Protein AF-A0A964UI45-F1 (afdb_monomer)

Mean predicted aligned error: 14.1 Å

Foldseek 3Di:
DPPVVCVVCVVVVVLPPPQPPLPDDDPVPDDRDPCSAPDPVSNVVVVVVVCCSVLVVVLVVLVVVLVVLVVVCVPVPVSVVVSVVSVVVSVVSVVVVVVVVVVVVVVVVVVVVVVVVDPD

Structure (mmCIF, N/CA/C/O backbone):
data_AF-A0A964UI45-F1
#
_entry.id   AF-A0A964UI45-F1
#
loop_
_atom_site.group_PDB
_atom_site.id
_atom_site.type_symbol
_atom_site.label_atom_id
_atom_site.label_alt_id
_atom_site.label_comp_id
_atom_site.label_asym_id
_atom_site.label_entity_id
_atom_site.label_seq_id
_atom_site.pdbx_PDB_ins_code
_atom_site.Cartn_x
_atom_site.Cartn_y
_atom_site.Cartn_z
_atom_site.occupancy
_atom_site.B_iso_or_equiv
_atom_site.auth_seq_id
_atom_site.auth_comp_id
_atom_site.auth_asym_id
_atom_site.auth_atom_id
_atom_site.pdbx_PDB_model_num
ATOM 1 N N . MET A 1 1 ? -30.787 -12.784 -20.565 1.00 53.94 1 MET A N 1
ATOM 2 C CA . MET A 1 1 ? -30.583 -12.907 -19.102 1.00 53.94 1 MET A CA 1
ATOM 3 C C . MET A 1 1 ? -29.155 -13.331 -18.696 1.00 53.94 1 MET A C 1
ATOM 5 O O . MET A 1 1 ? -28.967 -13.728 -17.561 1.00 53.94 1 MET A O 1
ATOM 9 N N . ASN A 1 2 ? -28.136 -13.206 -19.571 1.00 51.59 2 ASN A N 1
ATOM 10 C CA . ASN A 1 2 ? -26.776 -13.750 -19.352 1.00 51.59 2 ASN A CA 1
ATOM 11 C C . ASN A 1 2 ? -25.645 -12.690 -19.418 1.00 51.59 2 ASN A C 1
ATOM 13 O O . ASN A 1 2 ? -24.492 -13.030 -19.633 1.00 51.59 2 ASN A O 1
ATOM 17 N N . ARG A 1 3 ? -25.971 -11.388 -19.321 1.00 55.84 3 ARG A N 1
ATOM 18 C CA . ARG A 1 3 ? -24.982 -10.284 -19.408 1.00 55.84 3 ARG A CA 1
ATOM 19 C C . ARG A 1 3 ? -24.739 -9.553 -18.088 1.00 55.84 3 ARG A C 1
ATOM 21 O O . ARG A 1 3 ? -23.676 -8.987 -17.889 1.00 55.84 3 ARG A O 1
ATOM 28 N N . ILE A 1 4 ? -25.701 -9.618 -17.167 1.00 59.97 4 ILE A N 1
ATOM 29 C CA . ILE A 1 4 ? -25.573 -9.039 -15.822 1.00 59.97 4 ILE A CA 1
ATOM 30 C C . ILE A 1 4 ? -24.754 -9.976 -14.915 1.00 59.97 4 ILE A C 1
ATOM 32 O O . ILE A 1 4 ? -23.944 -9.507 -14.125 1.00 59.97 4 ILE A O 1
ATOM 36 N N . ALA A 1 5 ? -24.868 -11.300 -15.102 1.00 52.25 5 ALA A N 1
ATOM 37 C CA . ALA A 1 5 ? -24.058 -12.291 -14.385 1.00 52.25 5 ALA A CA 1
ATOM 38 C C . ALA A 1 5 ? -22.555 -12.196 -14.720 1.00 52.25 5 ALA A C 1
ATOM 40 O O . ALA A 1 5 ? -21.713 -12.457 -13.867 1.00 52.25 5 ALA A O 1
ATOM 41 N N . THR A 1 6 ? -22.203 -11.761 -15.934 1.00 56.06 6 THR A N 1
ATOM 42 C CA . THR A 1 6 ? -20.804 -11.593 -16.354 1.00 56.06 6 THR A CA 1
ATOM 43 C C . THR A 1 6 ? -20.130 -10.395 -15.676 1.00 56.06 6 THR A C 1
ATOM 45 O O . THR A 1 6 ? -18.943 -10.461 -15.385 1.00 56.06 6 THR A O 1
ATOM 48 N N . LEU A 1 7 ? -20.875 -9.329 -15.358 1.00 55.22 7 LEU A N 1
ATOM 49 C CA . LEU A 1 7 ? -20.351 -8.123 -14.695 1.00 55.22 7 LEU A CA 1
ATOM 50 C C . LEU A 1 7 ? -20.057 -8.320 -13.199 1.00 55.22 7 LEU A C 1
ATOM 52 O O . LEU A 1 7 ? -19.221 -7.609 -12.650 1.00 55.22 7 LEU A O 1
ATOM 56 N N . LEU A 1 8 ? -20.699 -9.296 -12.550 1.00 55.56 8 LEU A N 1
ATOM 57 C CA . LEU A 1 8 ? -20.498 -9.603 -11.126 1.00 55.56 8 LEU A CA 1
ATOM 58 C C . LEU A 1 8 ? -19.357 -10.609 -10.882 1.00 55.56 8 LEU A C 1
ATOM 60 O O . LEU A 1 8 ? -18.752 -10.598 -9.815 1.00 55.56 8 LEU A O 1
ATOM 64 N N . VAL A 1 9 ? -19.029 -11.442 -11.878 1.00 50.62 9 VAL A N 1
ATOM 65 C CA . VAL A 1 9 ? -17.913 -12.412 -11.829 1.00 50.62 9 VAL A CA 1
ATOM 66 C C . VAL A 1 9 ? -16.625 -11.847 -12.460 1.00 50.62 9 VAL A C 1
ATOM 68 O O . VAL A 1 9 ? -15.528 -12.322 -12.173 1.00 50.62 9 VAL A O 1
ATOM 71 N N . ALA A 1 10 ? -16.725 -10.774 -13.255 1.00 49.38 10 ALA A N 1
ATOM 72 C CA . ALA A 1 10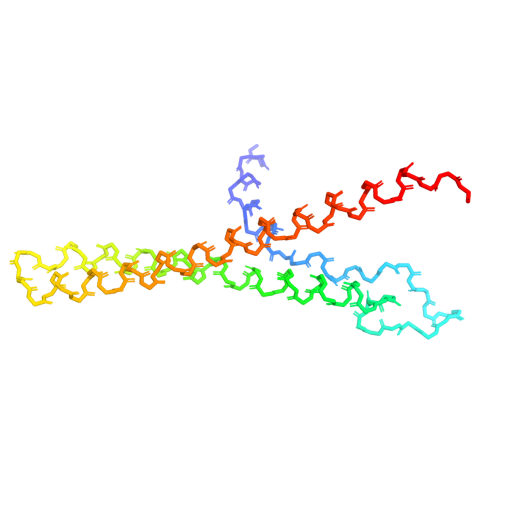 ? -15.584 -10.082 -13.862 1.00 49.38 10 ALA A CA 1
ATOM 73 C C . ALA A 1 10 ? -14.499 -9.571 -12.884 1.00 49.38 10 ALA A C 1
ATOM 75 O O . ALA A 1 10 ? -13.326 -9.661 -13.254 1.00 49.38 10 ALA A O 1
ATOM 76 N N . PRO A 1 11 ? -14.794 -9.101 -11.650 1.00 51.41 11 PRO A N 1
ATOM 77 C CA . PRO A 1 11 ? -13.733 -8.660 -10.743 1.00 51.41 11 PRO A CA 1
ATOM 78 C C . PRO A 1 11 ? -12.842 -9.819 -10.272 1.00 51.41 11 PRO A C 1
ATOM 80 O O . PRO A 1 11 ? -11.690 -9.596 -9.920 1.00 51.41 11 PRO A O 1
ATOM 83 N N . LEU A 1 12 ? -13.352 -11.059 -10.296 1.00 49.28 12 LEU A N 1
ATOM 84 C CA . LEU A 1 12 ? -12.605 -12.254 -9.891 1.00 49.28 12 LEU A CA 1
ATOM 85 C C . LEU A 1 12 ? -11.810 -12.878 -11.054 1.00 49.28 12 LEU A C 1
ATOM 87 O O . LEU A 1 12 ? -10.834 -13.584 -10.823 1.00 49.28 12 LEU A O 1
ATOM 91 N N . ALA A 1 13 ? -12.196 -12.595 -12.303 1.00 49.97 13 ALA A N 1
ATOM 92 C CA . ALA A 1 13 ? -11.541 -13.112 -13.510 1.00 49.97 13 ALA A CA 1
ATOM 93 C C . ALA A 1 13 ? -10.420 -12.202 -14.057 1.00 49.97 13 ALA A C 1
ATOM 95 O O . ALA A 1 13 ? -9.707 -12.593 -14.978 1.00 49.97 13 ALA A O 1
ATOM 96 N N . LEU A 1 14 ? -10.233 -11.006 -13.487 1.00 53.88 14 LEU A N 1
ATOM 97 C CA . LEU A 1 14 ? -9.107 -10.105 -13.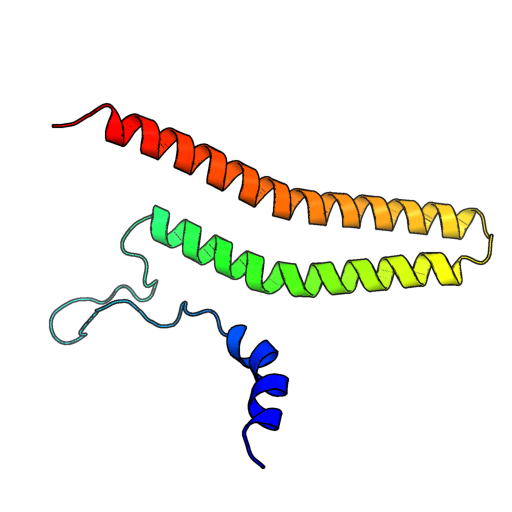782 1.00 53.88 14 LEU A CA 1
ATOM 98 C C . LEU A 1 14 ? -7.904 -10.307 -12.841 1.00 53.88 14 LEU A C 1
ATOM 100 O O . LEU A 1 14 ? -6.862 -9.699 -13.054 1.00 53.88 14 LEU A O 1
ATOM 104 N N . GLY A 1 15 ? -8.039 -11.162 -11.822 1.00 45.34 15 GLY A N 1
ATOM 105 C CA . GLY A 1 15 ? -6.981 -11.480 -10.855 1.00 45.34 15 GLY A CA 1
ATOM 106 C C . GLY A 1 15 ? -6.093 -12.664 -11.244 1.00 45.34 15 GLY A C 1
ATOM 107 O O . GLY A 1 15 ? -5.253 -13.071 -10.447 1.00 45.34 15 GLY A O 1
ATOM 108 N N . VAL A 1 16 ? -6.266 -13.242 -12.438 1.00 52.25 16 VAL A N 1
ATOM 109 C CA . VAL A 1 16 ? -5.270 -14.179 -12.967 1.00 52.25 16 VAL A CA 1
ATOM 110 C C . VAL A 1 16 ? -4.126 -13.327 -13.513 1.00 52.25 16 VAL A C 1
ATOM 112 O O . VAL A 1 16 ? -4.362 -12.563 -14.455 1.00 52.25 16 VAL A O 1
ATOM 115 N N . PRO A 1 17 ? -2.909 -13.409 -12.947 1.00 43.25 17 PRO A N 1
ATOM 116 C CA . PRO A 1 17 ? -1.779 -12.682 -13.493 1.00 43.25 17 PRO A CA 1
ATOM 117 C C . PRO A 1 17 ? -1.622 -13.107 -14.955 1.00 43.25 17 PRO A C 1
ATOM 119 O O . PRO A 1 17 ? -1.524 -14.297 -15.262 1.00 43.25 17 PRO A O 1
ATOM 122 N N . ARG A 1 18 ? -1.596 -12.137 -15.878 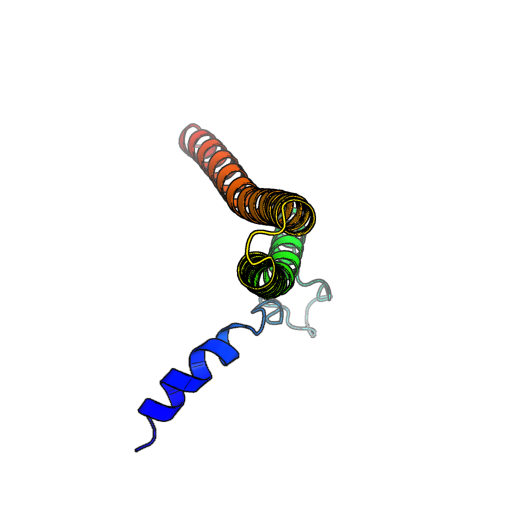1.00 51.59 18 ARG A N 1
ATOM 123 C CA . ARG A 1 18 ? -1.345 -12.384 -17.312 1.00 51.59 18 ARG A CA 1
ATOM 124 C C . ARG A 1 18 ? 0.064 -12.913 -17.606 1.00 51.59 18 ARG A C 1
ATOM 126 O O . ARG A 1 18 ? 0.419 -13.123 -18.756 1.00 51.59 18 ARG A O 1
ATOM 133 N N . VAL A 1 19 ? 0.812 -13.217 -16.556 1.00 49.66 19 VAL A N 1
ATOM 134 C CA . VAL A 1 19 ? 2.158 -13.777 -16.522 1.00 49.66 19 VAL A CA 1
ATOM 135 C C . VAL A 1 19 ? 2.262 -15.188 -17.141 1.00 49.66 19 VAL A C 1
ATOM 137 O O . VAL A 1 19 ? 3.361 -15.675 -17.367 1.00 49.66 19 VAL A O 1
ATOM 140 N N . LEU A 1 20 ? 1.153 -15.855 -17.494 1.00 46.34 20 LEU A N 1
ATOM 141 C CA . LEU A 1 20 ? 1.187 -17.159 -18.186 1.00 46.34 20 LEU A CA 1
ATOM 142 C C . LEU A 1 20 ? 1.138 -17.089 -19.719 1.00 46.34 20 LEU A C 1
ATOM 144 O O . LEU A 1 20 ? 1.025 -18.130 -20.368 1.00 46.34 20 LEU A O 1
ATOM 148 N N . LYS A 1 21 ? 1.238 -15.905 -20.326 1.00 46.72 21 LYS A N 1
ATOM 149 C CA . LYS A 1 21 ? 1.570 -15.830 -21.749 1.00 46.72 21 LYS A CA 1
ATOM 150 C C . LYS A 1 21 ? 3.064 -15.547 -21.848 1.00 46.72 21 LYS A C 1
ATOM 152 O O . LYS A 1 21 ? 3.483 -14.402 -21.789 1.00 46.72 21 LYS A O 1
ATOM 157 N N . ALA A 1 22 ? 3.855 -16.615 -21.944 1.00 46.91 22 ALA A N 1
ATOM 158 C CA . ALA A 1 22 ? 5.187 -16.503 -22.515 1.00 46.91 22 ALA A CA 1
ATOM 159 C C . ALA A 1 22 ? 4.999 -15.892 -23.907 1.00 46.91 22 ALA A C 1
ATOM 161 O O . ALA A 1 22 ? 4.343 -16.493 -24.765 1.00 46.91 22 ALA A O 1
ATOM 162 N N . ASP A 1 23 ? 5.461 -14.662 -24.092 1.00 50.09 23 ASP A N 1
ATOM 163 C CA . ASP A 1 23 ? 5.424 -14.018 -25.392 1.00 50.09 23 ASP A CA 1
ATOM 164 C C . ASP A 1 23 ? 6.273 -14.849 -26.365 1.00 50.09 23 ASP A C 1
ATOM 166 O O . ASP A 1 23 ? 7.484 -14.976 -26.221 1.00 50.09 23 ASP A O 1
ATOM 170 N N . GLY A 1 24 ? 5.606 -15.465 -27.342 1.00 55.75 24 GLY A N 1
ATOM 171 C CA . GLY A 1 24 ? 6.195 -15.764 -28.646 1.00 55.75 24 GLY A CA 1
ATOM 172 C C . GLY A 1 24 ? 7.191 -16.916 -28.776 1.00 55.75 24 GLY A C 1
ATOM 173 O O . GLY A 1 24 ? 7.827 -16.977 -29.820 1.00 55.75 24 GLY A O 1
ATOM 174 N N . CYS A 1 25 ? 7.338 -17.827 -27.810 1.00 55.34 25 CYS A N 1
ATOM 175 C CA . CYS A 1 25 ? 8.290 -18.930 -27.982 1.00 55.34 25 CYS A CA 1
ATOM 176 C C . CYS A 1 25 ? 7.653 -20.199 -28.576 1.00 55.34 25 CYS A C 1
ATOM 178 O O . CYS A 1 25 ? 6.787 -20.818 -27.953 1.00 55.34 25 CYS A O 1
ATOM 180 N N . ASP A 1 26 ? 8.099 -20.575 -29.778 1.00 54.66 26 ASP A N 1
ATOM 181 C CA . ASP A 1 26 ? 7.764 -21.831 -30.452 1.00 54.66 26 ASP A CA 1
ATOM 182 C C . ASP A 1 26 ? 8.825 -22.903 -30.107 1.00 54.66 26 ASP A C 1
ATOM 184 O O . ASP A 1 26 ? 9.982 -22.779 -30.523 1.00 54.66 26 ASP A O 1
ATOM 188 N N . PRO A 1 27 ? 8.486 -23.952 -29.329 1.00 59.12 27 PRO A N 1
ATOM 189 C CA . PRO A 1 27 ? 9.459 -24.911 -28.794 1.00 59.12 27 PRO A CA 1
ATOM 190 C C . PRO A 1 27 ? 10.110 -25.816 -29.853 1.00 59.12 27 PRO A C 1
ATOM 192 O O . PRO A 1 27 ? 10.934 -26.663 -29.502 1.00 59.12 27 PRO A O 1
ATOM 195 N N . THR A 1 28 ? 9.735 -25.686 -31.128 1.00 57.62 28 THR A N 1
ATOM 196 C CA . THR A 1 28 ? 10.353 -26.421 -32.239 1.00 57.62 28 THR A CA 1
ATOM 197 C C . THR A 1 28 ? 11.555 -25.722 -32.869 1.00 57.62 28 THR A C 1
ATOM 199 O O . THR A 1 28 ? 12.326 -26.408 -33.538 1.00 57.62 28 THR A O 1
ATOM 202 N N . GLU A 1 29 ? 11.763 -24.419 -32.636 1.00 59.72 29 GLU A N 1
ATOM 203 C CA . GLU A 1 29 ? 12.886 -23.674 -33.234 1.00 59.72 29 GLU A CA 1
ATOM 204 C C . GLU A 1 29 ? 13.879 -23.096 -32.205 1.00 59.72 29 GLU A C 1
ATOM 206 O O . GLU A 1 29 ? 15.057 -22.966 -32.536 1.00 59.72 29 GLU A O 1
ATOM 211 N N . GLU A 1 30 ? 13.485 -22.851 -30.943 1.00 64.00 30 GLU A N 1
ATOM 212 C CA . GLU A 1 30 ? 14.387 -22.285 -29.920 1.00 64.00 30 GLU A CA 1
ATOM 213 C C . GLU A 1 30 ? 14.155 -22.831 -28.492 1.00 64.00 30 GLU A C 1
ATOM 215 O O . GLU A 1 30 ? 13.072 -23.293 -28.125 1.00 64.00 30 GLU A O 1
ATOM 220 N N . LEU A 1 31 ? 15.196 -22.768 -27.647 1.00 61.84 31 LEU A N 1
ATOM 221 C CA . LEU A 1 31 ? 15.105 -23.079 -26.214 1.00 61.84 31 LEU A CA 1
ATOM 222 C C . LEU A 1 31 ? 14.333 -21.971 -25.484 1.00 61.84 31 LEU A C 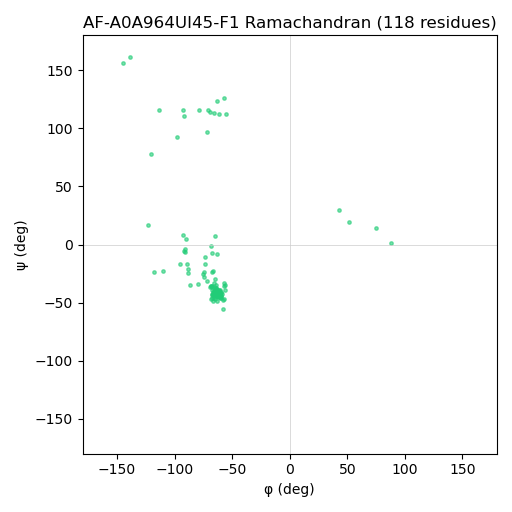1
ATOM 224 O O . LEU A 1 31 ? 14.898 -20.953 -25.086 1.00 61.84 31 LEU A O 1
ATOM 228 N N . CYS A 1 32 ? 13.039 -22.197 -25.274 1.00 60.97 32 CYS A N 1
ATOM 229 C CA . CYS A 1 32 ? 12.174 -21.274 -24.549 1.00 60.97 32 CYS A CA 1
ATOM 230 C C . CYS A 1 32 ? 12.598 -21.109 -23.091 1.00 60.97 32 CYS A C 1
ATOM 232 O O . CYS A 1 32 ? 12.633 -22.081 -22.333 1.00 60.97 32 CYS A O 1
ATOM 234 N N . ASN A 1 33 ? 12.862 -19.866 -22.677 1.00 63.22 33 ASN A N 1
ATOM 235 C CA . ASN A 1 33 ? 13.119 -19.543 -21.280 1.00 63.22 33 ASN A CA 1
ATOM 236 C C . ASN A 1 33 ? 11.841 -19.800 -20.450 1.00 63.22 33 ASN A C 1
ATOM 238 O O . ASN A 1 33 ? 10.865 -19.059 -20.603 1.00 63.22 33 ASN A O 1
ATOM 242 N N . PRO A 1 34 ? 11.820 -20.790 -19.534 1.00 61.34 34 PRO A N 1
ATOM 243 C CA . PRO A 1 34 ? 10.645 -21.097 -18.712 1.00 61.34 34 PRO A CA 1
ATOM 244 C C . PRO A 1 34 ? 10.317 -19.990 -17.697 1.00 61.34 34 PRO A C 1
ATOM 246 O O . PRO A 1 34 ? 9.284 -20.046 -17.036 1.00 61.34 34 PRO A O 1
ATOM 249 N N . ILE A 1 35 ? 11.195 -18.989 -17.572 1.00 58.94 35 ILE A N 1
ATOM 250 C CA . ILE A 1 35 ? 11.024 -17.810 -16.717 1.00 58.94 35 ILE A CA 1
ATOM 251 C C . ILE A 1 35 ? 10.342 -16.658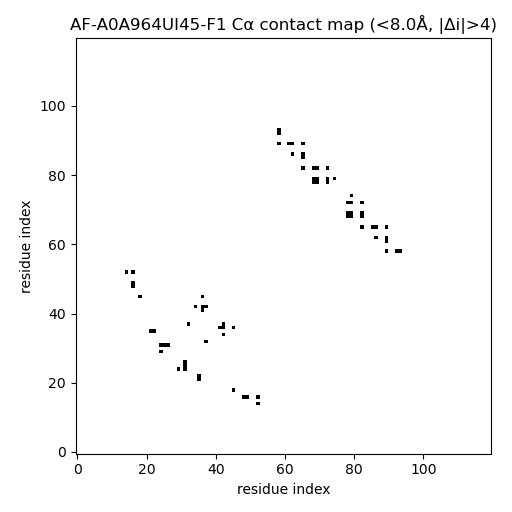 -17.488 1.00 58.94 35 ILE A C 1
ATOM 253 O O . ILE A 1 35 ? 10.035 -15.635 -16.891 1.00 58.94 35 ILE A O 1
ATOM 257 N N . ALA A 1 36 ? 10.066 -16.818 -18.796 1.00 59.91 36 ALA A N 1
ATOM 258 C CA . ALA A 1 36 ? 9.348 -15.858 -19.651 1.00 59.91 36 ALA A CA 1
ATOM 259 C C . ALA A 1 36 ? 9.884 -14.406 -19.611 1.00 59.91 36 ALA A C 1
ATOM 261 O O . ALA A 1 36 ? 9.186 -13.473 -19.995 1.00 59.91 36 ALA A O 1
ATOM 262 N N . ALA A 1 37 ? 11.130 -14.210 -19.167 1.00 58.88 37 ALA A N 1
ATOM 263 C CA . ALA A 1 37 ? 11.791 -12.914 -19.090 1.00 58.88 37 ALA A CA 1
ATOM 264 C C . ALA A 1 37 ? 12.963 -12.879 -20.089 1.00 58.88 37 ALA A C 1
ATOM 266 O O . ALA A 1 37 ? 13.905 -13.660 -19.924 1.00 58.88 37 ALA A O 1
ATOM 267 N N . PRO A 1 38 ? 12.927 -12.019 -21.123 1.00 63.00 38 PRO A N 1
ATOM 268 C CA . PRO A 1 38 ? 14.045 -11.853 -22.055 1.00 63.00 38 PRO A CA 1
ATOM 269 C C . PRO A 1 38 ? 15.213 -11.051 -21.448 1.00 63.00 38 PRO A C 1
ATOM 271 O O . PRO A 1 38 ? 16.355 -11.269 -21.832 1.00 63.00 38 PRO A O 1
ATOM 274 N N . ASP A 1 39 ? 14.945 -10.195 -20.451 1.00 71.56 39 ASP A N 1
ATOM 275 C CA . ASP A 1 39 ? 15.919 -9.300 -19.809 1.00 71.56 39 ASP A CA 1
ATOM 276 C C . ASP A 1 39 ? 15.740 -9.226 -18.283 1.00 71.56 39 ASP A C 1
ATOM 278 O O . ASP A 1 39 ? 14.660 -9.492 -17.744 1.00 71.56 39 ASP A O 1
ATOM 282 N N . LEU A 1 40 ? 16.779 -8.762 -17.572 1.00 71.88 40 LEU A N 1
ATOM 283 C CA . LEU A 1 40 ? 16.739 -8.531 -16.119 1.00 71.88 40 LEU A CA 1
ATOM 284 C C . LEU A 1 40 ? 15.612 -7.563 -15.715 1.00 71.88 40 LEU A C 1
ATOM 286 O O . LEU A 1 40 ? 14.977 -7.745 -14.679 1.00 71.88 40 LEU A O 1
ATOM 290 N N . VAL A 1 41 ? 15.330 -6.560 -16.549 1.00 71.75 41 VAL A N 1
ATOM 291 C CA . VAL A 1 41 ? 14.258 -5.579 -16.313 1.00 71.75 41 VAL A CA 1
ATOM 292 C C . VAL A 1 41 ? 12.880 -6.242 -16.385 1.00 71.75 41 VAL A C 1
ATOM 294 O O . VAL A 1 41 ? 12.039 -6.013 -15.517 1.00 71.75 41 VAL A O 1
ATOM 297 N N . ALA A 1 42 ? 12.664 -7.125 -17.366 1.00 70.06 42 ALA A N 1
ATOM 298 C CA . ALA A 1 42 ? 11.416 -7.875 -17.497 1.00 70.06 42 ALA A CA 1
ATOM 299 C C . ALA A 1 42 ? 11.195 -8.816 -16.302 1.00 70.06 42 ALA A C 1
ATOM 301 O O . ALA A 1 42 ? 10.082 -8.912 -15.785 1.00 70.06 42 ALA A O 1
ATOM 302 N N . PHE A 1 43 ? 12.265 -9.440 -15.800 1.00 78.06 43 PHE A N 1
ATOM 303 C CA . PHE A 1 43 ? 12.207 -10.267 -14.596 1.00 78.06 43 PHE A CA 1
ATOM 304 C C . PHE A 1 43 ? 11.808 -9.463 -13.346 1.00 78.06 43 PHE A C 1
ATOM 306 O O . PHE A 1 43 ? 10.952 -9.903 -12.576 1.00 78.06 43 PHE A O 1
ATOM 313 N N . VAL A 1 44 ? 12.380 -8.269 -13.151 1.00 78.75 44 VAL A N 1
ATOM 314 C CA . VAL A 1 44 ? 12.037 -7.396 -12.013 1.00 78.75 44 VAL A CA 1
ATOM 315 C C . VAL A 1 44 ? 10.578 -6.936 -12.082 1.00 78.75 44 VAL A C 1
ATOM 317 O O . VAL A 1 44 ? 9.895 -6.948 -11.058 1.00 78.75 44 VAL A O 1
ATOM 320 N N . ASN A 1 45 ? 10.072 -6.606 -13.272 1.00 75.00 45 ASN A N 1
ATOM 321 C CA . ASN A 1 45 ? 8.673 -6.207 -13.455 1.00 75.00 45 ASN A CA 1
ATOM 322 C C . ASN A 1 45 ? 7.702 -7.359 -13.158 1.00 75.00 45 ASN A C 1
ATOM 324 O O . ASN A 1 45 ? 6.738 -7.176 -12.417 1.00 75.00 45 ASN A O 1
ATOM 328 N N . MET A 1 46 ? 7.995 -8.564 -13.651 1.00 75.88 46 MET A N 1
ATOM 329 C CA . MET A 1 46 ? 7.197 -9.766 -13.380 1.00 75.88 46 MET A CA 1
ATOM 330 C C . MET A 1 46 ? 7.169 -10.109 -11.881 1.00 75.88 46 MET A C 1
ATOM 332 O O . MET A 1 46 ? 6.120 -10.462 -11.336 1.00 75.88 46 MET A O 1
ATOM 336 N N . LEU A 1 47 ? 8.303 -9.958 -11.187 1.00 81.94 47 LEU A N 1
ATOM 337 C CA . LEU A 1 47 ? 8.384 -10.134 -9.737 1.00 81.94 47 LEU A CA 1
ATOM 338 C C . LEU A 1 47 ? 7.568 -9.071 -8.986 1.00 81.94 47 LEU A C 1
ATOM 340 O O . LEU A 1 47 ? 6.861 -9.398 -8.031 1.00 81.94 47 LEU A O 1
ATOM 344 N N . LEU A 1 48 ? 7.645 -7.810 -9.415 1.00 81.69 48 LEU A N 1
ATOM 345 C CA . LEU A 1 48 ? 6.908 -6.708 -8.801 1.00 81.69 48 LEU A CA 1
ATOM 346 C C . LEU A 1 48 ? 5.391 -6.906 -8.939 1.00 81.69 48 LEU A C 1
ATOM 348 O O . LEU A 1 48 ? 4.667 -6.778 -7.951 1.00 81.69 48 LEU A O 1
ATOM 352 N N . GLU A 1 49 ? 4.912 -7.298 -10.121 1.00 81.69 49 GLU A N 1
ATOM 353 C CA . GLU A 1 49 ? 3.498 -7.620 -10.349 1.00 81.69 49 GLU A CA 1
ATOM 354 C C . GLU A 1 49 ? 3.023 -8.799 -9.491 1.00 81.69 49 GLU A C 1
ATOM 356 O O . GLU A 1 49 ? 1.948 -8.732 -8.886 1.00 81.69 49 GLU A O 1
ATOM 361 N N . ALA A 1 50 ? 3.834 -9.856 -9.372 1.00 84.19 50 ALA A N 1
ATOM 362 C CA . ALA A 1 50 ? 3.514 -11.004 -8.526 1.00 84.19 50 ALA A CA 1
ATOM 363 C C . ALA A 1 50 ? 3.377 -10.613 -7.043 1.00 84.19 50 ALA A C 1
ATOM 365 O O . ALA A 1 50 ? 2.473 -11.092 -6.352 1.00 84.19 50 ALA A O 1
ATOM 366 N N . ILE A 1 51 ? 4.234 -9.710 -6.554 1.00 84.75 51 ILE A N 1
ATOM 367 C CA . ILE A 1 51 ? 4.155 -9.191 -5.182 1.00 84.75 51 ILE A CA 1
ATOM 368 C C . ILE A 1 51 ? 2.893 -8.339 -5.001 1.00 84.75 51 ILE A C 1
ATOM 370 O O . ILE A 1 51 ? 2.171 -8.526 -4.021 1.00 84.75 51 ILE A O 1
ATOM 374 N N . ILE A 1 52 ? 2.593 -7.438 -5.941 1.00 85.06 52 ILE A N 1
ATOM 375 C CA . ILE A 1 52 ? 1.416 -6.555 -5.875 1.00 85.06 52 ILE A CA 1
ATOM 376 C C . ILE A 1 52 ? 0.115 -7.370 -5.848 1.00 85.06 52 ILE A C 1
ATOM 378 O O . ILE A 1 52 ? -0.789 -7.045 -5.071 1.00 85.06 52 ILE A O 1
ATOM 382 N N . LEU A 1 53 ? 0.042 -8.458 -6.623 1.00 84.81 53 LEU A N 1
ATOM 383 C CA . LEU A 1 53 ? -1.110 -9.362 -6.668 1.00 84.81 53 LEU A CA 1
ATOM 384 C C . LEU A 1 53 ? -1.470 -9.928 -5.284 1.00 84.81 53 LEU A C 1
ATOM 386 O O . LEU A 1 53 ? -2.647 -10.042 -4.945 1.00 84.81 53 LEU A O 1
ATOM 390 N N . ILE A 1 54 ? -0.463 -10.266 -4.475 1.00 87.75 54 ILE A N 1
ATOM 391 C CA . ILE A 1 54 ? -0.647 -10.826 -3.127 1.00 87.75 54 ILE A CA 1
ATOM 392 C C . ILE A 1 54 ? -0.796 -9.707 -2.084 1.00 87.75 54 ILE A C 1
ATOM 394 O O . ILE A 1 54 ? -1.569 -9.833 -1.131 1.00 87.75 54 ILE A O 1
ATOM 398 N N . ALA A 1 55 ? -0.091 -8.589 -2.265 1.00 86.31 55 ALA A N 1
ATOM 399 C CA . ALA A 1 55 ? -0.088 -7.474 -1.324 1.00 86.31 55 ALA A CA 1
ATOM 400 C C . ALA A 1 55 ? -1.440 -6.746 -1.255 1.00 86.31 55 ALA A C 1
ATOM 402 O O . ALA A 1 55 ? -1.878 -6.384 -0.163 1.00 86.31 55 ALA A O 1
ATOM 403 N N . PHE A 1 56 ? -2.130 -6.562 -2.386 1.00 88.25 56 PHE A N 1
ATOM 404 C CA . PHE A 1 56 ? -3.425 -5.872 -2.434 1.00 88.25 56 PHE A CA 1
ATOM 405 C C . PHE A 1 56 ? -4.511 -6.505 -1.544 1.00 88.25 56 PHE A C 1
ATOM 407 O O . PHE A 1 56 ? -5.055 -5.806 -0.684 1.00 88.25 56 PHE A O 1
ATOM 414 N N . PRO A 1 57 ? -4.843 -7.805 -1.684 1.00 90.94 57 PRO A N 1
ATOM 415 C CA . PRO A 1 57 ? -5.854 -8.435 -0.835 1.00 90.94 57 PRO A CA 1
ATOM 416 C C . PRO A 1 57 ? -5.436 -8.464 0.641 1.00 90.94 57 PRO A C 1
ATOM 418 O O . PRO A 1 57 ? -6.278 -8.280 1.522 1.00 90.94 57 PRO A O 1
ATOM 421 N N . PHE A 1 58 ? -4.140 -8.625 0.924 1.00 92.00 58 PHE A N 1
ATOM 422 C CA . PHE A 1 58 ? -3.614 -8.560 2.287 1.00 92.00 58 PHE A CA 1
ATOM 423 C C . PHE A 1 58 ? -3.815 -7.174 2.924 1.00 92.00 58 PHE A C 1
ATOM 425 O O . PHE A 1 58 ? -4.259 -7.067 4.069 1.00 92.00 58 PHE A O 1
ATOM 432 N N . LEU A 1 59 ? -3.551 -6.107 2.168 1.00 90.88 59 LEU A N 1
ATOM 433 C CA . LEU A 1 59 ? -3.719 -4.727 2.618 1.00 90.88 59 LEU A CA 1
ATOM 434 C C . LEU A 1 59 ? -5.184 -4.413 2.944 1.00 90.88 59 LEU A C 1
ATOM 436 O O . LEU A 1 59 ? -5.470 -3.827 3.990 1.00 90.88 59 LEU A O 1
ATOM 440 N N . VAL A 1 60 ? -6.120 -4.859 2.102 1.00 91.81 60 VAL A N 1
ATOM 441 C CA . VAL A 1 60 ? -7.563 -4.708 2.360 1.00 91.81 60 VAL 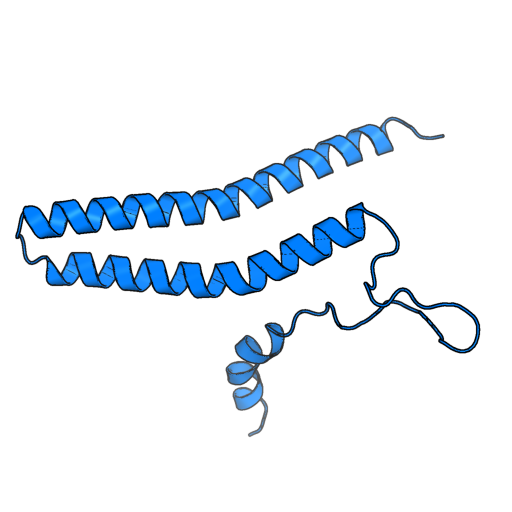A CA 1
ATOM 442 C C . VAL A 1 60 ? -7.961 -5.403 3.665 1.00 91.81 60 VAL A C 1
ATOM 444 O O . VAL A 1 60 ? -8.666 -4.815 4.488 1.00 91.81 60 VAL A O 1
ATOM 447 N N . LEU A 1 61 ? -7.469 -6.623 3.898 1.00 94.00 61 LEU A N 1
ATOM 448 C CA . LEU A 1 61 ? -7.752 -7.376 5.122 1.00 94.00 61 LEU A CA 1
ATOM 449 C C . LEU A 1 61 ? -7.228 -6.649 6.372 1.00 94.00 61 LEU A C 1
ATOM 451 O O . LEU A 1 61 ? -7.931 -6.571 7.383 1.00 94.00 61 LEU A O 1
ATOM 455 N N . MET A 1 62 ? -6.034 -6.056 6.294 1.00 90.62 62 MET A N 1
ATOM 456 C CA . MET A 1 62 ? -5.457 -5.266 7.387 1.00 90.62 62 MET A CA 1
ATOM 457 C C . MET A 1 62 ? -6.260 -4.001 7.704 1.00 90.62 62 MET A C 1
ATOM 459 O O . MET A 1 62 ? -6.471 -3.697 8.880 1.00 90.62 62 MET A O 1
ATOM 463 N N . ILE A 1 63 ? -6.775 -3.300 6.689 1.00 91.69 63 ILE A N 1
ATOM 464 C CA . ILE A 1 63 ? -7.643 -2.129 6.895 1.00 91.69 63 ILE A CA 1
ATOM 465 C C . ILE A 1 63 ? -8.930 -2.529 7.627 1.00 91.69 63 ILE A C 1
ATOM 467 O O . ILE A 1 63 ? -9.319 -1.869 8.594 1.00 91.69 63 ILE A O 1
ATOM 471 N N . VAL A 1 64 ? -9.569 -3.630 7.216 1.00 93.75 64 VAL A N 1
ATOM 472 C CA . VAL A 1 64 ? -10.788 -4.135 7.872 1.00 93.75 64 VAL A CA 1
ATOM 473 C C . VAL A 1 64 ? -10.508 -4.531 9.324 1.00 93.75 64 VAL A C 1
ATOM 475 O O . VAL A 1 64 ? -11.261 -4.147 10.222 1.00 93.75 64 VAL A O 1
ATOM 478 N N . TYR A 1 65 ? -9.403 -5.239 9.577 1.00 92.19 65 TYR A N 1
ATOM 479 C CA . TYR A 1 65 ? -8.983 -5.613 10.930 1.00 92.19 65 TYR A CA 1
ATOM 480 C C . TYR A 1 65 ? -8.753 -4.385 11.821 1.00 92.19 65 TYR A C 1
ATOM 482 O O . TYR A 1 65 ? -9.228 -4.329 12.958 1.00 92.19 65 TYR A O 1
ATOM 490 N N . CYS A 1 66 ? -8.078 -3.367 11.288 1.00 91.94 66 CYS A N 1
ATOM 491 C CA . CYS A 1 66 ? -7.846 -2.117 11.995 1.00 91.94 66 CYS A CA 1
ATOM 492 C C . CYS A 1 66 ? -9.167 -1.414 12.354 1.00 91.94 66 CYS A C 1
ATOM 494 O O . CYS A 1 66 ? -9.357 -1.006 13.503 1.00 91.94 66 CYS A O 1
ATOM 496 N N . GLY A 1 67 ? -10.113 -1.347 11.410 1.00 90.12 67 GLY A N 1
ATOM 497 C CA . GLY A 1 67 ? -11.447 -0.786 11.642 1.00 90.12 67 GLY A CA 1
ATOM 498 C C . GLY A 1 67 ? -12.212 -1.506 12.755 1.00 90.12 67 GLY A C 1
ATOM 499 O O . GLY A 1 67 ? -12.782 -0.859 13.636 1.00 90.12 67 GLY A O 1
ATOM 500 N N . PHE A 1 68 ? -12.161 -2.840 12.785 1.00 91.69 68 PHE A N 1
ATOM 501 C CA . PHE A 1 68 ? -12.784 -3.628 13.852 1.00 91.69 68 PHE A CA 1
ATOM 502 C C . PHE A 1 68 ? -12.168 -3.341 15.231 1.00 91.69 68 PHE A C 1
ATOM 504 O O . PHE A 1 68 ? -12.885 -3.232 16.232 1.00 91.69 68 PHE A O 1
ATOM 511 N N . LEU A 1 69 ? -10.847 -3.152 15.300 1.00 88.81 69 LEU A N 1
ATOM 512 C CA . LEU A 1 69 ? -10.163 -2.824 16.552 1.00 88.81 69 LEU A CA 1
ATOM 513 C C . LEU A 1 69 ? -10.593 -1.456 17.110 1.00 88.81 69 LEU A C 1
ATOM 515 O O . LEU A 1 69 ? -10.755 -1.308 18.321 1.00 88.81 69 LEU A O 1
ATOM 519 N N . PHE A 1 70 ? -10.837 -0.468 16.243 1.00 88.12 70 PHE A N 1
ATOM 520 C CA . PHE A 1 70 ? -11.352 0.839 16.670 1.00 88.12 70 PHE A CA 1
ATOM 521 C C . PHE A 1 70 ? -12.779 0.763 17.218 1.00 88.12 70 PHE A C 1
ATOM 523 O O . PHE A 1 70 ? -13.069 1.396 18.234 1.00 88.12 70 PHE A O 1
ATOM 530 N N . ILE A 1 71 ? -13.653 -0.028 16.589 1.00 90.88 71 ILE A N 1
ATOM 531 C CA . ILE A 1 71 ? -15.048 -0.188 17.031 1.00 90.8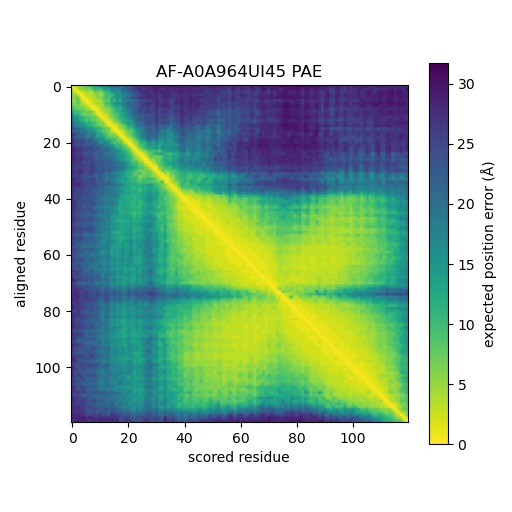8 71 ILE A CA 1
ATOM 532 C C . ILE A 1 71 ? -15.104 -0.921 18.379 1.00 90.88 71 ILE A C 1
ATOM 534 O O . ILE A 1 71 ? -15.832 -0.518 19.286 1.00 90.88 71 ILE A O 1
ATOM 538 N N . THR A 1 72 ? -14.303 -1.976 18.542 1.00 88.75 72 THR A N 1
ATOM 539 C CA . THR A 1 72 ? -14.281 -2.786 19.773 1.00 88.75 72 THR A CA 1
ATOM 540 C C . THR A 1 72 ? -13.606 -2.099 20.957 1.00 88.75 72 THR A C 1
ATOM 542 O O . THR A 1 72 ? -13.821 -2.508 22.096 1.00 88.75 72 THR A O 1
ATOM 545 N N . ALA A 1 73 ? -12.818 -1.046 20.732 1.00 85.69 73 ALA A N 1
ATOM 546 C CA . ALA A 1 73 ? -12.121 -0.354 21.808 1.00 85.69 73 ALA A CA 1
ATOM 547 C C . ALA A 1 73 ? -13.064 0.380 22.779 1.00 85.69 73 ALA A C 1
ATOM 549 O O . ALA A 1 73 ? -12.654 0.599 23.915 1.00 85.69 73 ALA A O 1
ATOM 550 N N . GLN A 1 74 ? -14.292 0.739 22.370 1.00 84.00 74 GLN A N 1
ATOM 551 C CA . GLN A 1 74 ? -15.379 1.270 23.224 1.00 84.00 74 GLN A CA 1
ATOM 552 C C . GLN A 1 74 ? -14.961 2.329 24.280 1.00 84.00 74 GLN A C 1
ATOM 554 O O . GLN A 1 74 ? -15.573 2.439 25.337 1.00 84.00 74 GLN A O 1
ATOM 559 N N . GLY A 1 75 ? -13.913 3.120 24.019 1.00 77.31 75 GLY A N 1
ATOM 560 C CA . GLY A 1 75 ? -13.401 4.134 24.956 1.00 77.31 75 GLY A CA 1
ATOM 561 C C . GLY A 1 75 ? -12.351 3.648 25.969 1.00 77.31 75 GLY A C 1
ATOM 562 O O . GLY A 1 75 ? -11.852 4.451 26.754 1.00 77.31 75 GLY A O 1
ATOM 563 N N . ASN A 1 76 ? -11.943 2.377 25.941 1.00 89.12 76 ASN A N 1
ATOM 564 C CA . ASN A 1 76 ? -10.802 1.893 26.715 1.00 89.12 76 ASN A CA 1
ATOM 565 C C . ASN A 1 76 ? -9.487 2.435 26.120 1.00 89.12 76 ASN A C 1
ATOM 567 O O . ASN A 1 76 ? -9.099 2.092 24.997 1.00 89.12 76 ASN A O 1
ATOM 571 N N . ALA A 1 77 ? -8.775 3.255 26.897 1.00 86.06 77 ALA A N 1
ATOM 572 C CA . ALA A 1 77 ? -7.527 3.901 26.485 1.00 86.06 77 ALA A CA 1
ATOM 573 C C . ALA A 1 77 ? -6.440 2.907 26.032 1.00 86.06 77 ALA A C 1
ATOM 575 O O . ALA A 1 77 ? -5.682 3.207 25.106 1.00 86.06 77 ALA A O 1
ATOM 576 N N . GLN A 1 78 ? -6.392 1.710 26.628 1.00 88.69 78 GLN A N 1
ATOM 577 C CA . GLN A 1 78 ? -5.420 0.670 26.287 1.00 88.69 78 GLN A CA 1
ATOM 578 C C . GLN A 1 78 ? -5.663 0.131 24.868 1.00 88.69 78 GLN A C 1
ATOM 580 O O . GLN A 1 78 ? -4.749 0.086 24.044 1.00 88.69 78 GLN A O 1
ATOM 585 N N . LYS A 1 79 ? -6.921 -0.210 24.559 1.00 86.31 79 LYS A N 1
ATOM 586 C CA . LYS A 1 79 ? -7.351 -0.747 23.256 1.00 86.31 79 LYS A CA 1
ATOM 587 C C . LYS A 1 79 ? -7.242 0.304 22.149 1.00 86.31 79 LYS A C 1
ATOM 589 O O . LYS A 1 79 ? -6.836 -0.008 21.035 1.00 86.31 79 LYS A O 1
ATOM 594 N N . LEU A 1 80 ? -7.523 1.571 22.465 1.00 88.88 80 LEU A N 1
ATOM 595 C CA . LEU A 1 80 ? -7.338 2.688 21.531 1.00 88.88 80 LEU A CA 1
ATOM 596 C C . LEU A 1 80 ? -5.863 2.956 21.211 1.00 88.88 80 LEU A C 1
ATOM 598 O O . LEU A 1 80 ? -5.527 3.336 20.087 1.00 88.88 80 LEU A O 1
ATOM 602 N N . ALA A 1 81 ? -4.961 2.785 22.180 1.00 89.19 81 ALA A N 1
ATOM 603 C CA . ALA A 1 81 ? -3.528 2.892 21.923 1.00 89.19 81 ALA A CA 1
ATOM 604 C C . ALA A 1 81 ? -3.047 1.779 20.980 1.00 89.19 81 ALA A C 1
ATOM 606 O O . ALA A 1 81 ? -2.254 2.043 20.079 1.00 89.19 81 ALA A O 1
ATOM 607 N N . GLU A 1 82 ? -3.559 0.561 21.149 1.00 88.44 82 GLU A N 1
ATOM 608 C CA . GLU A 1 82 ? -3.277 -0.564 20.257 1.00 88.44 82 GLU A CA 1
ATOM 609 C C . GLU A 1 82 ? -3.836 -0.333 18.843 1.00 88.44 82 GLU A C 1
ATOM 611 O O . GLU A 1 82 ? -3.099 -0.463 17.867 1.00 88.44 82 GLU A O 1
ATOM 616 N N . ALA A 1 83 ? -5.087 0.127 18.723 1.00 89.50 83 ALA A N 1
ATOM 617 C CA . ALA A 1 83 ? -5.726 0.400 17.430 1.00 89.50 83 ALA A CA 1
ATOM 618 C C . ALA A 1 83 ? -4.969 1.453 16.623 1.00 89.50 83 ALA A C 1
ATOM 620 O O . ALA A 1 83 ? -4.733 1.271 15.430 1.00 89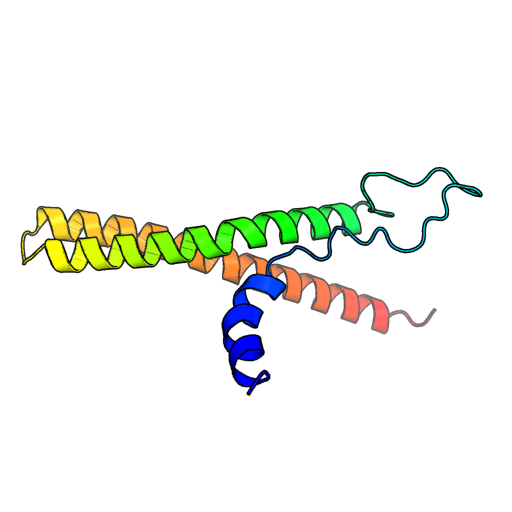.50 83 ALA A O 1
ATOM 621 N N . ARG A 1 84 ? -4.485 2.509 17.289 1.00 89.69 84 ARG A N 1
ATOM 622 C CA . ARG A 1 84 ? -3.639 3.526 16.651 1.00 89.69 84 ARG A CA 1
ATOM 623 C C . ARG A 1 84 ? -2.305 2.967 16.167 1.00 89.69 84 ARG A C 1
ATOM 625 O O . ARG A 1 84 ? -1.865 3.348 15.090 1.00 89.69 84 ARG A O 1
ATOM 632 N N . LYS A 1 85 ? -1.672 2.055 16.910 1.00 92.31 85 LYS A N 1
ATOM 633 C CA . LYS A 1 85 ? -0.433 1.408 16.447 1.00 92.31 85 LYS A CA 1
ATOM 634 C C . LYS A 1 85 ? -0.687 0.598 15.180 1.00 92.31 85 LYS A C 1
ATOM 636 O O . LYS A 1 85 ? 0.034 0.772 14.204 1.00 92.31 85 LYS A O 1
ATOM 641 N N . VAL A 1 86 ? -1.727 -0.236 15.178 1.00 91.69 86 VAL A N 1
ATOM 642 C CA . VAL A 1 86 ? -2.104 -1.047 14.007 1.00 91.69 86 VAL A CA 1
ATOM 643 C C . VAL A 1 86 ? -2.460 -0.156 12.814 1.00 91.69 86 VAL A C 1
ATOM 645 O O . VAL A 1 86 ? -2.039 -0.431 11.692 1.00 91.69 86 VAL A O 1
ATOM 648 N N . PHE A 1 87 ? -3.163 0.951 13.052 1.00 92.69 87 PHE A N 1
ATOM 649 C CA . PHE A 1 87 ? -3.482 1.934 12.018 1.00 92.69 87 PHE A CA 1
ATOM 650 C C . PHE A 1 87 ? -2.237 2.551 11.390 1.00 92.69 87 PHE A C 1
ATOM 652 O O . PHE A 1 87 ? -2.144 2.612 10.170 1.00 92.69 87 PHE A O 1
ATOM 659 N N . LEU A 1 88 ? -1.261 2.961 12.204 1.00 93.88 88 LEU A N 1
ATOM 660 C CA . LEU A 1 88 ? -0.007 3.523 11.702 1.00 93.88 88 LEU A CA 1
ATOM 661 C C . LEU A 1 88 ? 0.757 2.510 10.846 1.00 93.88 88 LEU A C 1
ATOM 663 O O . LEU A 1 88 ? 1.212 2.862 9.763 1.00 93.88 88 LEU A O 1
ATOM 667 N N . TRP A 1 89 ? 0.834 1.247 11.270 1.00 91.75 89 TRP A N 1
ATOM 668 C CA . TRP A 1 89 ? 1.437 0.184 10.458 1.00 91.75 89 TRP A CA 1
ATOM 669 C C . TRP A 1 89 ? 0.694 -0.045 9.139 1.00 91.75 89 TRP A C 1
ATOM 671 O O . TRP A 1 89 ? 1.324 -0.191 8.094 1.00 91.75 89 TRP A O 1
ATOM 681 N N . THR A 1 90 ? -0.639 -0.011 9.169 1.00 92.56 90 THR A N 1
ATOM 682 C CA . THR A 1 90 ? -1.472 -0.136 7.963 1.00 92.56 90 THR A CA 1
ATOM 683 C C . THR A 1 90 ? -1.257 1.048 7.015 1.00 92.56 90 THR A C 1
ATOM 685 O O . THR A 1 9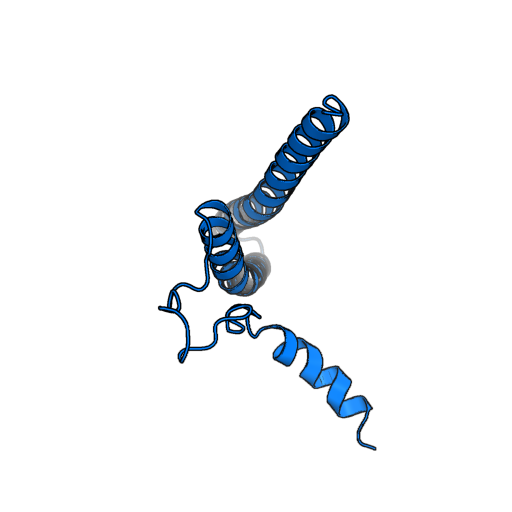0 ? -1.129 0.861 5.807 1.00 92.56 90 THR A O 1
ATOM 688 N N . LEU A 1 91 ? -1.147 2.263 7.560 1.00 94.06 91 LEU A N 1
ATOM 689 C CA . LEU A 1 91 ? -0.883 3.484 6.802 1.00 94.06 91 LEU A CA 1
ATOM 690 C C . LEU A 1 91 ? 0.501 3.454 6.149 1.00 94.06 91 LEU A C 1
ATOM 692 O O . LEU A 1 91 ? 0.625 3.811 4.982 1.00 94.06 91 LEU A O 1
ATOM 696 N N . ILE A 1 92 ? 1.523 2.986 6.869 1.00 94.31 92 ILE A N 1
ATOM 697 C CA . ILE A 1 92 ? 2.876 2.802 6.326 1.00 94.31 92 ILE A CA 1
ATOM 698 C C . ILE A 1 92 ? 2.856 1.774 5.189 1.00 94.31 92 ILE A C 1
ATOM 700 O O . ILE A 1 92 ? 3.460 2.016 4.150 1.00 94.31 92 ILE A O 1
ATOM 704 N N . GLY A 1 93 ? 2.129 0.662 5.343 1.00 90.25 93 GLY A N 1
ATOM 705 C CA . GLY A 1 93 ? 1.971 -0.337 4.282 1.00 90.25 93 GLY A CA 1
ATOM 706 C C . GLY A 1 93 ? 1.302 0.228 3.025 1.00 90.25 93 GLY A C 1
ATOM 707 O O . GLY A 1 93 ? 1.779 -0.002 1.917 1.00 90.25 93 GLY A O 1
ATOM 708 N N . ALA A 1 94 ? 0.244 1.026 3.187 1.00 91.12 94 ALA A N 1
ATOM 709 C CA . ALA A 1 94 ? -0.408 1.707 2.068 1.00 91.12 94 ALA A CA 1
ATOM 710 C C . ALA A 1 94 ? 0.503 2.745 1.403 1.00 91.12 94 ALA A C 1
ATOM 712 O O . ALA A 1 94 ? 0.593 2.801 0.176 1.00 91.12 94 ALA A O 1
ATOM 713 N N . LEU A 1 95 ? 1.224 3.528 2.205 1.00 93.94 95 LEU A N 1
ATOM 714 C CA . LEU A 1 95 ? 2.171 4.514 1.703 1.00 93.94 95 LEU A CA 1
ATOM 715 C C . LEU A 1 95 ? 3.348 3.855 0.975 1.00 93.94 95 LEU A C 1
ATOM 717 O O . LEU A 1 95 ? 3.830 4.416 0.002 1.00 93.94 95 LEU A O 1
ATOM 721 N N . LEU A 1 96 ? 3.785 2.666 1.396 1.00 92.56 96 LEU A N 1
ATOM 722 C CA . LEU A 1 96 ? 4.850 1.915 0.731 1.00 92.56 96 LEU A CA 1
ATOM 723 C C . LEU A 1 96 ? 4.452 1.515 -0.696 1.00 92.56 96 LEU A C 1
ATOM 725 O O . LEU A 1 96 ? 5.246 1.682 -1.617 1.00 92.56 96 LEU A O 1
ATOM 729 N N . VAL A 1 97 ? 3.219 1.036 -0.889 1.00 88.88 97 VAL A N 1
ATOM 730 C CA . VAL A 1 97 ? 2.704 0.668 -2.220 1.00 88.88 97 VAL A CA 1
ATOM 731 C C . VAL A 1 97 ? 2.598 1.902 -3.118 1.00 88.88 97 VAL A C 1
ATOM 733 O O . VAL A 1 97 ? 3.085 1.887 -4.247 1.00 88.88 97 VAL A O 1
ATOM 736 N N . LEU A 1 98 ? 2.025 2.995 -2.604 1.00 91.12 98 LEU A N 1
ATOM 737 C CA . LEU A 1 98 ? 1.921 4.258 -3.344 1.00 91.12 98 LEU A CA 1
ATOM 738 C C . LEU A 1 98 ? 3.300 4.873 -3.633 1.00 91.12 98 LEU A C 1
ATOM 740 O O . LEU A 1 98 ? 3.532 5.405 -4.716 1.00 91.12 98 LEU A O 1
ATOM 744 N N . GLY A 1 99 ? 4.228 4.770 -2.682 1.00 91.88 99 GLY A N 1
ATOM 745 C CA . GLY A 1 99 ? 5.601 5.246 -2.806 1.00 91.88 99 GLY A CA 1
ATOM 746 C C . GLY A 1 99 ? 6.382 4.481 -3.868 1.00 91.88 99 GLY A C 1
ATOM 747 O O . GLY A 1 99 ? 7.089 5.102 -4.654 1.00 91.88 99 GLY A O 1
ATOM 748 N N . ALA A 1 100 ? 6.204 3.160 -3.954 1.00 88.75 100 ALA A N 1
ATOM 749 C CA . ALA A 1 100 ? 6.806 2.356 -5.012 1.00 88.75 100 ALA A CA 1
ATOM 750 C C . ALA A 1 100 ? 6.341 2.816 -6.404 1.00 88.75 100 ALA A C 1
ATOM 752 O O . ALA A 1 100 ? 7.175 3.040 -7.276 1.00 88.75 100 ALA A O 1
ATOM 753 N N . GLN A 1 101 ? 5.036 3.048 -6.591 1.00 85.88 101 GLN A N 1
ATOM 754 C CA . GLN A 1 101 ? 4.505 3.546 -7.867 1.00 85.88 101 GLN A CA 1
ATOM 755 C C . GLN A 1 101 ? 5.018 4.949 -8.211 1.00 85.88 101 GLN A C 1
ATOM 757 O O . GLN A 1 101 ? 5.383 5.209 -9.356 1.00 85.88 101 GLN A O 1
ATOM 762 N N . ALA A 1 102 ? 5.082 5.844 -7.221 1.00 90.38 102 ALA A N 1
ATOM 763 C CA . ALA A 1 102 ? 5.626 7.185 -7.411 1.00 90.38 102 ALA A CA 1
ATOM 764 C C . ALA A 1 102 ? 7.108 7.154 -7.825 1.00 90.38 102 ALA A C 1
ATOM 766 O O . ALA A 1 102 ? 7.512 7.912 -8.705 1.00 90.38 102 ALA A O 1
ATOM 767 N N . LEU A 1 103 ? 7.908 6.264 -7.227 1.00 88.50 103 LEU A N 1
ATOM 768 C CA . LEU A 1 103 ? 9.313 6.088 -7.600 1.00 88.50 103 LEU A CA 1
ATOM 769 C C . LEU A 1 103 ? 9.469 5.507 -9.012 1.00 88.50 103 LEU A C 1
ATOM 771 O O . LEU A 1 103 ? 10.295 6.012 -9.767 1.00 88.50 103 LEU A O 1
ATOM 775 N N . SER A 1 104 ? 8.679 4.496 -9.390 1.00 86.44 104 SER A N 1
ATOM 776 C CA . SER A 1 104 ? 8.702 3.938 -10.752 1.00 86.44 104 SER A CA 1
ATOM 777 C C . SER A 1 104 ? 8.416 5.009 -11.804 1.00 86.44 104 SER A C 1
ATOM 779 O O . SER A 1 104 ? 9.188 5.162 -12.748 1.00 86.44 104 SER A O 1
ATOM 781 N N . LEU A 1 105 ? 7.378 5.822 -11.583 1.00 87.38 105 LEU A N 1
ATOM 782 C CA . LEU A 1 105 ? 7.021 6.921 -12.481 1.00 87.38 105 LEU A CA 1
ATOM 783 C C . LEU A 1 105 ? 8.145 7.961 -12.602 1.00 87.38 105 LEU A C 1
ATOM 785 O O . LEU A 1 105 ? 8.416 8.456 -13.693 1.00 87.38 105 LEU A O 1
ATOM 789 N N . ALA A 1 106 ? 8.818 8.288 -11.495 1.00 89.75 106 ALA A N 1
ATOM 790 C CA . ALA A 1 106 ? 9.928 9.238 -11.509 1.00 89.75 106 ALA A CA 1
ATOM 791 C C . ALA A 1 106 ? 11.124 8.728 -12.336 1.00 89.75 106 ALA A C 1
ATOM 793 O O . ALA A 1 106 ? 11.766 9.506 -13.049 1.00 89.75 106 ALA A O 1
ATOM 794 N N . ILE A 1 107 ? 11.411 7.424 -12.271 1.00 88.81 107 ILE A N 1
ATOM 795 C CA . ILE A 1 107 ? 12.474 6.797 -13.069 1.00 88.81 107 ILE A CA 1
ATOM 796 C C . ILE A 1 107 ? 12.095 6.807 -14.554 1.00 88.81 107 ILE A C 1
ATOM 798 O O . ILE A 1 107 ? 12.904 7.222 -15.380 1.00 88.81 107 ILE A O 1
ATOM 802 N N . GLU A 1 108 ? 10.867 6.414 -14.897 1.00 85.00 108 GLU A N 1
ATOM 803 C CA . GLU A 1 108 ? 10.382 6.403 -16.284 1.00 85.00 108 GLU A CA 1
ATOM 804 C C . GLU A 1 108 ? 10.396 7.798 -16.917 1.00 85.00 108 GLU A C 1
ATOM 806 O O . GLU A 1 108 ? 10.849 7.952 -18.055 1.00 85.00 108 GLU A O 1
ATOM 811 N N . ALA A 1 109 ? 9.970 8.819 -16.168 1.00 87.00 109 ALA A N 1
ATOM 812 C CA . ALA A 1 109 ? 10.026 10.207 -16.613 1.00 87.00 109 ALA A CA 1
ATOM 813 C C . ALA A 1 109 ? 11.468 10.624 -16.948 1.00 87.00 109 ALA A C 1
ATOM 815 O O . ALA A 1 109 ? 11.731 11.121 -18.040 1.00 87.00 109 ALA A O 1
ATOM 816 N N . THR A 1 110 ? 12.420 10.318 -16.062 1.00 87.62 110 THR A N 1
ATOM 817 C CA . THR A 1 110 ? 13.839 10.662 -16.264 1.00 87.62 110 THR A CA 1
ATOM 818 C C . THR A 1 110 ? 14.450 9.916 -17.457 1.00 87.62 110 THR A C 1
ATOM 820 O O . THR A 1 110 ? 15.199 10.492 -18.245 1.00 87.62 110 THR A O 1
ATOM 823 N N . VAL A 1 111 ? 14.132 8.628 -17.626 1.00 86.00 111 VAL A N 1
ATOM 824 C CA . VAL A 1 111 ? 14.650 7.820 -18.745 1.00 86.00 111 VAL A CA 1
ATOM 825 C C . VAL A 1 111 ? 14.073 8.289 -20.083 1.00 86.00 111 VAL A C 1
ATOM 827 O O . VAL A 1 111 ? 14.786 8.288 -21.088 1.00 86.00 111 VAL A O 1
ATOM 830 N N . THR A 1 112 ? 12.810 8.716 -20.102 1.00 83.62 112 THR A N 1
ATOM 831 C CA . THR A 1 112 ? 12.164 9.242 -21.312 1.00 83.62 112 THR A CA 1
ATOM 832 C C . THR A 1 112 ? 12.796 10.565 -21.738 1.00 83.62 112 THR A C 1
ATOM 834 O O . THR A 1 112 ? 13.140 10.711 -22.909 1.00 83.62 112 THR A O 1
ATOM 837 N N . GLU A 1 113 ? 13.066 11.471 -20.792 1.00 83.44 113 GLU A N 1
ATOM 838 C CA . GLU A 1 113 ? 13.747 12.743 -21.079 1.00 83.44 113 GLU A CA 1
ATOM 839 C C . GLU A 1 113 ? 15.145 12.538 -21.685 1.00 83.44 113 GLU A C 1
ATOM 841 O O . GLU A 1 113 ? 15.506 13.203 -22.656 1.00 83.44 113 GLU A O 1
ATOM 846 N N . ILE A 1 114 ? 15.925 11.577 -21.174 1.00 83.88 114 ILE A N 1
ATOM 847 C CA . ILE A 1 114 ? 17.260 11.278 -21.724 1.00 83.88 114 ILE A CA 1
ATOM 848 C C . ILE A 1 114 ? 17.166 10.674 -23.136 1.00 83.88 114 ILE A C 1
ATOM 850 O O . ILE A 1 114 ? 18.003 10.973 -23.992 1.00 83.88 114 ILE A O 1
ATOM 854 N N . ARG A 1 115 ? 16.152 9.839 -23.406 1.00 77.62 115 ARG A N 1
ATOM 855 C CA . ARG A 1 115 ? 15.946 9.244 -24.738 1.00 77.62 115 ARG A CA 1
ATOM 856 C C . ARG A 1 115 ? 15.515 10.272 -25.780 1.00 77.62 115 ARG A C 1
ATOM 858 O O . ARG A 1 115 ? 15.957 10.171 -26.916 1.00 77.62 115 ARG A O 1
ATOM 865 N N . GLU A 1 116 ? 14.697 11.257 -25.417 1.00 74.88 116 GLU A N 1
ATOM 866 C CA . GLU A 1 116 ? 14.300 12.333 -26.339 1.00 74.88 116 GLU A CA 1
ATOM 867 C C . GLU A 1 116 ? 15.426 13.348 -26.587 1.00 74.88 116 GLU A C 1
ATOM 869 O O . GLU A 1 116 ? 15.506 13.929 -27.668 1.00 74.88 116 GLU A O 1
ATOM 874 N N . ALA A 1 117 ? 16.336 13.526 -25.623 1.00 66.88 117 ALA A N 1
ATOM 875 C CA . ALA A 1 117 ? 17.511 14.384 -25.772 1.00 66.88 117 ALA A CA 1
ATOM 876 C C . ALA A 1 117 ? 18.609 13.795 -26.681 1.00 66.88 117 ALA A C 1
ATOM 878 O O . ALA A 1 117 ? 19.530 14.522 -27.053 1.00 66.88 117 ALA A O 1
ATOM 879 N N . THR A 1 118 ? 18.514 12.513 -27.054 1.00 57.72 118 THR A N 1
ATOM 880 C CA . THR A 1 118 ? 19.448 11.857 -27.982 1.00 57.72 118 THR A CA 1
ATOM 881 C C . THR A 1 118 ? 18.691 11.323 -29.203 1.00 57.72 118 THR A C 1
ATOM 883 O O . THR A 1 118 ? 18.394 10.128 -29.269 1.00 57.72 118 THR A O 1
ATOM 886 N N . PRO A 1 119 ? 18.330 12.181 -30.174 1.00 56.59 119 PRO A N 1
ATOM 887 C CA . PRO A 1 119 ? 18.152 11.702 -31.529 1.00 56.59 119 PRO A CA 1
ATOM 888 C C . PRO A 1 119 ? 19.553 11.337 -32.042 1.00 56.59 119 PRO A C 1
ATOM 890 O O . PRO A 1 119 ? 20.405 12.214 -32.165 1.00 56.59 119 PRO A O 1
ATOM 893 N N . ASP A 1 120 ? 19.762 10.042 -32.295 1.00 50.38 120 ASP A N 1
ATOM 894 C CA . ASP A 1 120 ? 20.962 9.422 -32.888 1.00 50.38 120 ASP A CA 1
ATOM 895 C C . ASP A 1 120 ? 22.212 9.289 -31.987 1.00 50.38 120 ASP A C 1
ATOM 897 O O . ASP A 1 120 ? 22.953 10.270 -31.754 1.00 50.38 120 ASP A O 1
#

Solvent-accessible surface area (backbone atoms only — not comparable to full-atom values): 7183 Å² total; per-residue (Å²): 139,76,66,68,64,51,67,72,50,44,75,69,69,68,69,61,74,76,79,81,61,58,81,85,68,56,80,89,82,48,90,63,65,93,80,62,45,96,44,74,68,51,44,53,51,55,50,50,52,56,48,49,67,57,45,52,63,52,50,54,52,49,53,54,54,35,52,51,39,56,65,71,21,79,84,42,68,69,44,47,55,50,28,52,51,50,42,52,55,51,49,52,55,53,48,49,56,54,47,52,53,52,52,52,51,55,51,52,53,53,54,50,54,56,52,70,74,50,80,128

Sequence (120 aa):
MNRIATLLVAPLALGVPRVLKADGCDPTEELCNPIAAPDLVAFVNMLLEAIILIAFPFLVLMIVYCGFLFITAQGNAQKLAEARKVFLWTLIGALLVLGAQALSLAIEATVTEIREATPD

pLDDT: mean 75.68, std 16.35, range [43.25, 94.31]

Radius of gyration: 21.82 Å; Cα contacts (8 Å, |Δi|>4): 37; chains: 1; bounding box: 52×41×60 Å

Secondary structure (DSSP, 8-state):
--SHHHHHHHHHHS-S-GGG--SS--TTTS---TT--SSHHHHHHHHHHHHHHHHHHHHHHHHHHHHHHHHHTTT-HHHHHHHHHHHHHHHHHHHHHHHHHHHHHHHHHHHHHHHHT---